Protein 3GY9 (pdb70)

Organism: Exiguobacterium sibiricum (strain DSM 17290 / CCUG 55495 / CIP 109462 / JCM 13490 / 255-15) (NCBI:txid262543)

Sequence (144 aa):
DVTIEERVNDFDGYNWLPLLAKSSSQEGFQLVERLRNNRREESFQEDGEAFVALSTTNNQVLACGGYKQSGQARTGRIRHVYVLLPEARSHGIGTALLEKISEAFLTYDRLVLYSEQADPFYQGLGFQQLVSGEKIITHTTLDKTAFADSNR

Secondary structure (DSSP, 8-state):
--EEE--S-GGGS--HHHHHHHHHTT--TTT--TTTTTS-S-STT---EEE-TT--EEEEEE---TTSTTEEE-EEEEE-GGGTTSSHHHHHHHH---GGGT-SEEEE--SS-HHHHHHTTPEE---SS-SEEEEHHHHHHTT-

Foldseek 3Di:
DKDKDKDPDPVPADCVLVCVQCVVVVHCFSVVVVCCVVVVQNDPLKIIFIADPVGHTFWDWMKCDPPDPLEMEIGSTDGRPVPPPPCPSVVRVVVSVVNVVRGQKYFYDDPDPPVVQVVVPWDADDDPGTGTMDGVVSVVVVPD

InterPro domains:
  IPR000182 GNAT domain [PF13508] (47-128)
  IPR000182 GNAT domain [PS51186] (3-149)
  IPR016181 Acyl-CoA N-acyltransferase [SSF55729] (1-132)

Structure (mmCIF, N/CA/C/O backbone):
data_3GY9
#
_entry.id   3GY9
#
_cell.length_a   55.850
_cell.length_b   66.430
_cell.length_c   87.730
_cell.angle_alpha   90.000
_cell.angle_beta   90.000
_cell.angle_gamma   90.000
#
_symmetry.space_group_name_H-M   'I 2 2 2'
#
loop_
_entity.id
_entity.type
_entity.pdbx_description
1 polymer 'GCN5-related N-acetyltransferase'
2 non-polymer 'COENZYME A'
3 non-polymer 'SULFATE ION'
4 non-polymer GLYCEROL
5 water water
#
loop_
_atom_site.group_PDB
_atom_site.id
_atom_site.type_symbol
_atom_site.label_atom_id
_atom_site.label_alt_id
_atom_site.label_comp_id
_atom_site.label_asym_id
_atom_site.label_entity_id
_atom_site.label_seq_id
_atom_site.pdbx_PDB_ins_code
_atom_site.Cartn_x
_atom_site.Cartn_y
_atom_site.Cartn_z
_atom_site.occupancy
_atom_site.B_iso_or_equiv
_atom_site.auth_seq_id
_atom_site.auth_comp_id
_atom_site.auth_asym_id
_atom_site.auth_atom_id
_atom_site.pdbx_PDB_model_num
ATOM 9 N N . ASP A 1 3 ? 13.809 1.681 7.481 1.00 36.61 2 ASP A N 1
ATOM 10 C CA . ASP A 1 3 ? 13.181 1.694 8.790 1.00 32.42 2 ASP A CA 1
ATOM 11 C C . ASP A 1 3 ? 14.205 2.200 9.799 1.00 28.64 2 ASP A C 1
ATOM 12 O O . ASP A 1 3 ? 15.246 1.573 10.019 1.00 27.67 2 ASP A O 1
ATOM 17 N N . VAL A 1 4 ? 13.939 3.377 10.356 1.00 23.45 3 VAL A N 1
ATOM 18 C CA . VAL A 1 4 ? 14.723 3.905 11.449 1.00 21.55 3 VAL A CA 1
ATOM 19 C C . VAL A 1 4 ? 13.804 4.253 12.588 1.00 18.57 3 VAL A C 1
ATOM 20 O O . VAL A 1 4 ? 12.593 4.420 12.401 1.00 21.55 3 VAL A O 1
ATOM 24 N N . THR A 1 5 ? 14.398 4.355 13.765 1.00 19.08 4 THR A N 1
ATOM 25 C CA . THR A 1 5 ? 13.735 4.902 14.936 1.00 20.65 4 THR A CA 1
ATOM 26 C C . THR A 1 5 ? 14.484 6.185 15.307 1.00 19.03 4 THR A C 1
ATOM 27 O O . THR A 1 5 ? 15.704 6.239 15.227 1.00 21.51 4 THR A O 1
ATOM 31 N N . ILE A 1 6 ? 13.750 7.231 15.669 1.00 19.72 5 ILE A N 1
ATOM 32 C CA . ILE A 1 6 ? 14.368 8.471 16.091 1.00 20.00 5 ILE A CA 1
ATOM 33 C C . ILE A 1 6 ? 14.249 8.522 17.613 1.00 19.73 5 ILE A C 1
ATOM 34 O O . ILE A 1 6 ? 13.131 8.483 18.155 1.00 22.89 5 ILE A O 1
ATOM 39 N N A GLU A 1 7 ? 15.390 8.633 18.286 0.70 18.47 6 GLU A N 1
ATOM 40 N N B GLU A 1 7 ? 15.366 8.600 18.320 0.30 18.14 6 GLU A N 1
ATOM 41 C CA A GLU A 1 7 ? 15.464 8.575 19.741 0.70 21.65 6 GLU A CA 1
ATOM 42 C CA B GLU A 1 7 ? 15.287 8.673 19.769 0.30 18.06 6 GLU A CA 1
ATOM 43 C C A GLU A 1 7 ? 16.066 9.867 20.293 0.70 19.70 6 GLU A C 1
ATOM 44 C C B GLU A 1 7 ? 16.087 9.821 20.333 0.30 18.34 6 GLU A C 1
ATOM 45 O O A GLU A 1 7 ? 16.973 10.419 19.684 0.70 19.16 6 GLU A O 1
ATOM 46 O O B GLU A 1 7 ? 17.127 10.219 19.798 0.30 17.10 6 GLU A O 1
ATOM 57 N N . ARG A 1 8 ? 15.592 10.310 21.456 1.00 19.35 7 ARG A N 1
ATOM 58 C CA . ARG A 1 8 ? 16.222 11.397 22.208 1.00 20.67 7 ARG A CA 1
ATOM 59 C C . ARG A 1 8 ? 17.500 10.917 22.878 1.00 21.89 7 ARG A C 1
ATOM 60 O O . ARG A 1 8 ? 17.524 9.847 23.499 1.00 21.65 7 ARG A O 1
ATOM 68 N N . VAL A 1 9 ? 18.556 11.713 22.770 1.00 20.16 8 VAL A N 1
ATOM 69 C CA . VAL A 1 9 ? 19.817 11.402 23.393 1.00 19.58 8 VAL A CA 1
ATOM 70 C C . VAL A 1 9 ? 19.767 11.920 24.814 1.00 20.94 8 VAL A C 1
ATOM 71 O O . VAL A 1 9 ? 19.764 13.130 25.032 1.00 22.33 8 VAL A O 1
ATOM 75 N N . ASN A 1 10 ? 19.700 11.000 25.767 1.00 20.02 9 ASN A N 1
ATOM 76 C CA . ASN A 1 10 ? 19.841 11.326 27.176 1.00 22.02 9 ASN A CA 1
ATOM 77 C C . ASN A 1 10 ? 21.198 10.897 27.725 1.00 23.19 9 ASN A C 1
ATOM 78 O O . ASN A 1 10 ? 21.592 11.344 28.800 1.00 25.35 9 ASN A O 1
ATOM 83 N N . ASP A 1 11 ? 21.914 10.049 26.983 1.00 23.62 10 ASP A N 1
ATOM 84 C CA . ASP A 1 11 ? 23.221 9.525 27.402 1.00 23.09 10 ASP A CA 1
ATOM 85 C C . ASP A 1 11 ? 24.119 9.459 26.176 1.00 23.46 10 ASP A C 1
ATOM 86 O O . ASP A 1 11 ? 24.094 8.485 25.423 1.00 23.65 10 ASP A O 1
ATOM 91 N N . PHE A 1 12 ? 24.900 10.506 25.961 1.00 23.44 11 PHE A N 1
ATOM 92 C CA . PHE A 1 12 ? 25.773 10.543 24.781 1.00 22.75 11 PHE A CA 1
ATOM 93 C C . PHE A 1 12 ? 26.747 9.374 24.758 1.00 21.66 11 PHE A C 1
ATOM 94 O O . PHE A 1 12 ? 27.189 8.937 23.698 1.00 23.27 11 PHE A O 1
ATOM 102 N N . ASP A 1 13 ? 27.110 8.882 25.928 1.00 20.96 12 ASP A N 1
ATOM 103 C CA . ASP A 1 13 ? 28.145 7.872 26.011 1.00 21.53 12 ASP A CA 1
ATOM 104 C C . ASP A 1 13 ? 27.637 6.444 25.716 1.00 20.54 12 ASP A C 1
ATOM 105 O O . ASP A 1 13 ? 28.393 5.479 25.801 1.00 24.36 12 ASP A O 1
ATOM 110 N N . GLY A 1 14 ? 26.366 6.323 25.340 1.00 21.18 13 GLY A N 1
ATOM 111 C CA . GLY A 1 14 ? 25.779 5.022 25.071 1.00 23.61 13 GLY A CA 1
ATOM 112 C C . GLY A 1 14 ? 25.655 4.685 23.593 1.00 22.93 13 GLY A C 1
ATOM 113 O O . GLY A 1 14 ? 24.988 3.709 23.255 1.00 25.00 13 GLY A O 1
ATOM 114 N N . TYR A 1 15 ? 26.284 5.467 22.721 1.00 20.58 14 TYR A N 1
ATOM 115 C CA . TYR A 1 15 ? 26.215 5.248 21.265 1.00 19.82 14 TYR A CA 1
ATOM 116 C C . TYR A 1 15 ? 27.599 5.186 20.702 1.00 20.83 14 TYR A C 1
ATOM 117 O O . TYR A 1 15 ? 28.518 5.847 21.215 1.00 21.55 14 TYR A O 1
ATOM 126 N N . ASN A 1 16 ? 27.772 4.432 19.618 1.00 18.81 15 ASN A N 1
ATOM 127 C CA . ASN A 1 16 ? 29.030 4.505 18.877 1.00 18.44 15 ASN A CA 1
ATOM 128 C C . ASN A 1 16 ? 28.954 5.627 17.867 1.00 20.42 15 ASN A C 1
ATOM 129 O O . ASN A 1 16 ? 28.318 5.483 16.820 1.00 19.40 15 ASN A O 1
ATOM 134 N N . TRP A 1 17 ? 29.617 6.732 18.178 1.00 20.04 16 TRP A N 1
ATOM 135 C CA . TRP A 1 17 ? 29.617 7.914 17.316 1.00 19.78 16 TRP A CA 1
ATOM 136 C C . TRP A 1 17 ? 30.725 7.922 16.280 1.00 19.89 16 TRP A C 1
ATOM 137 O O . TRP A 1 17 ? 30.777 8.826 15.441 1.00 21.15 16 TRP A O 1
ATOM 148 N N . LEU A 1 18 ? 31.651 6.972 16.354 1.00 19.52 17 LEU A N 1
ATOM 149 C CA . LEU A 1 18 ? 32.828 7.020 15.477 1.00 18.17 17 LEU A CA 1
ATOM 150 C C . LEU A 1 18 ? 32.486 7.047 13.985 1.00 18.48 17 LEU A C 1
ATOM 151 O O . LEU A 1 18 ?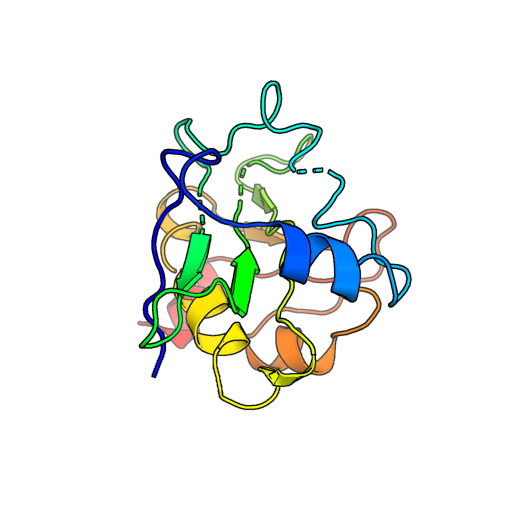 33.105 7.805 13.238 1.00 20.26 17 LEU A O 1
ATOM 156 N N . PRO A 1 19 ? 31.556 6.189 13.531 1.00 18.66 18 PRO A N 1
ATOM 157 C CA . PRO A 1 19 ? 31.229 6.283 12.096 1.00 19.10 18 PRO A CA 1
ATOM 158 C C . PRO A 1 19 ? 30.737 7.656 11.646 1.00 20.11 18 PRO A C 1
ATOM 159 O O . PRO A 1 19 ? 31.194 8.177 10.624 1.00 20.52 18 PRO A O 1
ATOM 163 N N . LEU A 1 20 ? 29.855 8.255 12.432 1.00 20.58 19 LEU A N 1
ATOM 164 C CA . LEU A 1 20 ? 29.320 9.590 12.134 1.00 20.15 19 LEU A CA 1
ATOM 165 C C . LEU A 1 20 ? 30.431 10.651 12.155 1.00 20.05 19 LEU A C 1
ATOM 166 O O . LEU A 1 20 ? 30.492 11.537 11.291 1.00 21.28 19 LEU A O 1
ATOM 171 N N . LEU A 1 21 ? 31.327 10.538 13.131 1.00 18.84 20 LEU A N 1
ATOM 172 C CA . LEU A 1 21 ? 32.476 11.447 13.231 1.00 19.50 20 LEU A CA 1
ATOM 173 C C . LEU A 1 21 ? 33.392 11.316 12.023 1.00 20.25 20 LEU A C 1
ATOM 174 O O . LEU A 1 21 ? 33.858 12.313 11.458 1.00 22.07 20 LEU A O 1
ATOM 179 N N . ALA A 1 22 ? 33.643 10.076 11.619 1.00 18.23 21 ALA A N 1
ATOM 180 C CA . ALA A 1 22 ? 34.566 9.805 10.517 1.00 18.76 21 ALA A CA 1
ATOM 181 C C . ALA A 1 22 ? 34.040 10.307 9.188 1.00 19.96 21 ALA A C 1
ATOM 182 O O . ALA A 1 22 ? 34.749 10.968 8.433 1.00 20.94 21 ALA A O 1
ATOM 184 N N . LYS A 1 23 ? 32.799 9.948 8.871 1.00 20.30 22 LYS A N 1
ATOM 185 C CA . LYS A 1 23 ? 32.219 10.339 7.605 1.00 18.64 22 LYS A CA 1
ATOM 186 C C . LYS A 1 23 ? 32.033 11.846 7.488 1.00 16.77 22 LYS A C 1
ATOM 187 O O . LYS A 1 23 ? 32.283 12.423 6.418 1.00 18.33 22 LYS A O 1
ATOM 192 N N . SER A 1 24 ? 31.550 12.465 8.558 1.00 18.04 23 SER A N 1
ATOM 193 C CA . SER A 1 24 ? 31.331 13.903 8.528 1.00 17.72 23 SER A CA 1
ATOM 194 C C . SER A 1 24 ? 32.659 14.639 8.361 1.00 18.84 23 SER A C 1
ATOM 195 O O . SER A 1 24 ? 32.765 15.564 7.558 1.00 19.66 23 SER A O 1
ATOM 198 N N . SER A 1 25 ? 33.675 14.212 9.099 1.00 20.75 24 SER A N 1
ATOM 199 C CA A SER A 1 25 ? 35.023 14.785 8.968 0.50 22.33 24 SER 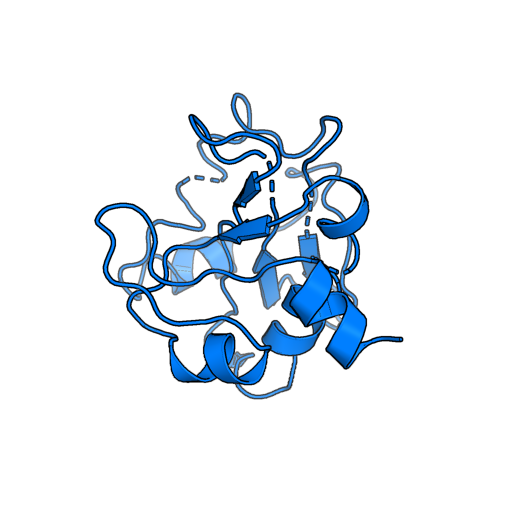A CA 1
ATOM 200 C CA B SER A 1 25 ? 34.993 14.822 8.968 0.50 22.99 24 SER A CA 1
ATOM 201 C C . SER A 1 25 ? 35.559 14.638 7.559 1.00 22.73 24 SER A C 1
ATOM 202 O O . SER A 1 25 ? 36.127 15.578 6.986 1.00 22.68 24 SER A O 1
ATOM 207 N N . GLN A 1 26 ? 35.397 13.444 6.987 1.00 22.59 25 GLN A N 1
ATOM 208 C CA . GLN A 1 26 ? 35.833 13.181 5.609 1.00 23.56 25 GLN A CA 1
ATOM 209 C C . GLN A 1 26 ? 35.244 14.168 4.613 1.00 22.00 25 GLN A C 1
ATOM 210 O O . GLN A 1 26 ? 35.909 14.604 3.686 1.00 22.08 25 GLN A O 1
ATOM 216 N N . GLU A 1 27 ? 33.969 14.495 4.804 1.00 20.05 26 GLU A N 1
ATOM 217 C CA . GLU A 1 27 ? 33.272 15.436 3.937 1.00 21.31 26 GLU A CA 1
ATOM 218 C C . GLU A 1 27 ? 33.595 16.900 4.204 1.00 22.14 26 GLU A C 1
ATOM 219 O O . GLU A 1 27 ? 33.125 17.774 3.483 1.00 23.60 26 GLU A O 1
ATOM 225 N N . GLY A 1 28 ? 34.362 17.167 5.255 1.00 19.79 27 GLY A N 1
ATOM 226 C CA . GLY A 1 28 ? 34.761 18.525 5.604 1.00 20.24 27 GLY A CA 1
ATOM 227 C C . GLY A 1 28 ? 33.844 19.197 6.610 1.00 21.28 27 GLY A C 1
ATOM 228 O O . GLY A 1 28 ? 33.956 20.390 6.830 1.00 22.38 27 GLY A O 1
ATOM 229 N N . PHE A 1 29 ? 32.955 18.442 7.245 1.00 20.03 28 PHE A N 1
ATOM 230 C CA . PHE A 1 29 ? 31.988 19.001 8.193 1.00 22.40 28 PHE A CA 1
ATOM 231 C C . PHE A 1 29 ? 32.522 18.833 9.610 1.00 22.02 28 PHE A C 1
ATOM 232 O O . PHE A 1 29 ? 32.988 17.750 9.976 1.00 23.61 28 PHE A O 1
ATOM 240 N N . GLN A 1 30 ? 32.434 19.891 10.411 1.00 23.28 29 GLN A N 1
ATOM 241 C CA . GLN A 1 30 ? 32.814 19.848 11.817 1.00 24.95 29 GLN A CA 1
ATOM 242 C C . GLN A 1 30 ? 31.609 19.710 12.724 1.00 23.07 29 GLN A C 1
ATOM 243 O O . GLN A 1 30 ? 31.770 19.614 13.944 1.00 24.68 29 GLN A O 1
ATOM 249 N N . LEU A 1 31 ? 30.396 19.722 12.184 1.00 22.21 30 LEU A N 1
ATOM 250 C CA . LEU A 1 31 ? 29.227 19.851 13.068 1.00 22.78 30 LEU A CA 1
ATOM 251 C C . LEU A 1 31 ? 28.989 18.687 14.029 1.00 24.28 30 LEU A C 1
ATOM 252 O O . LEU A 1 31 ? 28.451 18.916 15.117 1.00 24.56 30 LEU A O 1
ATOM 257 N N . VAL A 1 32 ? 29.359 17.457 13.665 1.00 21.43 31 VAL A N 1
ATOM 258 C CA . VAL A 1 32 ? 29.195 16.334 14.588 1.00 20.90 31 VAL A CA 1
ATOM 259 C C . VAL A 1 32 ? 30.301 16.382 15.648 1.00 20.20 31 VAL A C 1
ATOM 260 O O . VAL A 1 32 ? 30.040 16.218 16.850 1.00 22.28 31 VAL A O 1
ATOM 264 N N . GLU A 1 33 ? 31.525 16.643 15.203 1.00 19.60 32 GLU A N 1
ATOM 265 C CA . GLU A 1 33 ? 32.643 16.807 16.123 1.00 20.50 32 GLU A CA 1
ATOM 266 C C . GLU A 1 33 ? 32.371 17.914 17.140 1.00 21.40 32 GLU A C 1
ATOM 267 O O . GLU A 1 33 ? 32.627 17.738 18.331 1.00 21.65 32 GLU A O 1
ATOM 273 N N . ARG A 1 34 ? 31.869 19.064 16.682 1.00 21.07 33 ARG A N 1
ATOM 274 C CA . ARG A 1 34 ? 31.594 20.184 17.569 1.00 22.02 33 ARG A CA 1
ATOM 275 C C . ARG A 1 34 ? 30.550 19.796 18.607 1.00 21.45 33 ARG A C 1
ATOM 276 O O . ARG A 1 34 ? 30.710 20.063 19.809 1.00 21.38 33 ARG A O 1
ATOM 297 N N . LEU A 1 36 ? 29.728 16.866 19.770 1.00 21.98 35 LEU A N 1
ATOM 298 C CA . LEU A 1 36 ? 30.160 15.876 20.762 1.00 21.96 35 LEU A CA 1
ATOM 299 C C . LEU A 1 36 ? 31.263 16.388 21.644 1.00 26.24 35 LEU A C 1
ATOM 300 O O . LEU A 1 36 ? 31.254 16.153 22.895 1.00 21.80 35 LEU A O 1
ATOM 305 N N . ARG A 1 37 ? 32.193 17.156 21.070 1.00 20.26 36 ARG A N 1
ATOM 306 C CA . ARG A 1 37 ? 33.255 17.751 21.890 1.00 20.66 36 ARG A CA 1
ATOM 307 C C . ARG A 1 37 ? 32.711 18.739 22.911 1.00 21.71 36 ARG A C 1
ATOM 308 O O . ARG A 1 37 ? 33.211 18.773 24.014 1.00 22.35 36 ARG A O 1
ATOM 316 N N . ASN A 1 38 ? 31.670 19.489 22.558 1.00 19.83 37 ASN A N 1
ATOM 317 C CA A ASN A 1 38 ? 31.143 20.553 23.419 0.50 19.17 37 ASN A CA 1
ATOM 318 C CA B ASN A 1 38 ? 31.147 20.552 23.427 0.50 19.12 37 ASN A CA 1
ATOM 319 C C . ASN A 1 38 ? 29.967 20.094 24.300 1.00 18.72 37 ASN A C 1
ATOM 320 O O . ASN A 1 38 ? 29.313 20.922 24.930 1.00 19.10 37 ASN A O 1
ATOM 329 N N . ARG A 1 39 ? 29.729 18.780 24.373 1.00 19.78 38 ARG A N 1
ATOM 330 C CA . ARG A 1 39 ? 28.548 18.274 25.067 1.00 19.82 38 ARG A CA 1
ATOM 331 C C . ARG A 1 39 ? 28.474 18.514 26.574 1.00 21.26 38 ARG A C 1
ATOM 332 O O . ARG A 1 39 ? 27.383 18.391 27.150 1.00 21.60 38 ARG A O 1
ATOM 340 N N . ARG A 1 40 ? 29.567 18.897 27.228 1.00 20.71 39 ARG A N 1
ATOM 341 C CA . ARG A 1 40 ? 29.467 19.289 28.648 1.00 21.85 39 ARG A CA 1
ATOM 342 C C . ARG A 1 40 ? 28.818 20.648 28.829 1.00 22.52 39 ARG A C 1
ATOM 343 O O . ARG A 1 40 ? 28.051 20.850 29.776 1.00 27.01 39 ARG A O 1
ATOM 351 N N . GLU A 1 41 ? 29.126 21.572 27.923 1.00 20.88 40 GLU A N 1
ATOM 352 C CA . GLU A 1 41 ? 28.593 22.923 27.969 1.00 23.14 40 GLU A CA 1
ATOM 353 C C . GLU A 1 41 ? 27.221 23.013 27.309 1.00 22.30 40 GLU A C 1
ATOM 354 O O . GLU A 1 41 ? 26.324 23.706 27.820 1.00 24.32 40 GLU A O 1
ATOM 357 N N . GLU A 1 42 ? 27.076 22.380 26.144 1.00 19.19 41 GLU A N 1
ATOM 358 C CA . GLU A 1 42 ? 25.811 22.375 25.413 1.00 19.50 41 GLU A CA 1
ATOM 359 C C . GLU A 1 42 ? 25.400 20.927 25.344 1.00 19.66 41 GLU A C 1
ATOM 360 O O . GLU A 1 42 ? 25.777 20.197 24.431 1.00 20.28 41 GLU A O 1
ATOM 366 N N . SER A 1 43 ? 24.662 20.514 26.363 1.00 19.78 42 SER A N 1
ATOM 367 C CA . SER A 1 43 ? 24.337 19.119 26.600 1.00 19.62 42 SER A CA 1
ATOM 368 C C . SER A 1 43 ? 23.049 18.678 25.913 1.00 19.70 42 SER A C 1
ATOM 369 O O . SER A 1 43 ? 22.782 17.476 25.837 1.00 21.64 42 SER A O 1
ATOM 372 N N . PHE A 1 44 ? 22.239 19.637 25.473 1.00 19.28 43 PHE A N 1
ATOM 373 C CA . PHE A 1 44 ? 20.914 19.337 24.908 1.00 19.85 43 PHE A CA 1
ATOM 374 C C . PHE A 1 44 ? 20.017 18.553 25.888 1.00 19.30 43 PHE A C 1
ATOM 375 O O . PHE A 1 44 ? 19.104 17.842 25.443 1.00 20.77 43 PHE A O 1
ATOM 383 N N . GLN A 1 45 ? 20.257 18.699 27.191 1.00 21.12 44 GLN A N 1
ATOM 384 C CA . GLN A 1 45 ? 19.489 18.004 28.219 1.00 20.61 44 GLN A CA 1
ATOM 385 C C . GLN A 1 45 ? 18.533 18.940 28.956 1.00 21.64 44 GLN A C 1
ATOM 386 O O . GLN A 1 45 ? 17.704 18.466 29.725 1.00 24.32 44 GLN A O 1
ATOM 392 N N . GLU A 1 46 ? 18.675 20.252 28.799 1.00 21.11 45 GLU A N 1
ATOM 393 C CA . GLU A 1 46 ? 17.898 21.176 29.606 1.00 21.62 45 GLU A CA 1
ATOM 394 C C . GLU A 1 46 ? 16.558 21.453 28.936 1.00 20.74 45 GLU A C 1
ATOM 395 O O . GLU A 1 46 ? 16.303 21.040 27.793 1.00 22.87 45 GLU A O 1
ATOM 401 N N . ASP A 1 47 ? 15.689 22.154 29.656 1.00 22.88 46 ASP A N 1
ATOM 402 C CA . ASP A 1 47 ? 14.457 22.610 29.050 1.00 23.06 46 ASP A CA 1
ATOM 403 C C . ASP A 1 47 ? 14.782 23.418 27.804 1.00 21.37 46 ASP A C 1
ATOM 404 O O . ASP A 1 47 ? 15.725 24.210 27.798 1.00 23.09 46 ASP A O 1
ATOM 409 N N . GLY A 1 48 ? 13.973 23.247 26.770 1.00 20.63 47 GLY A N 1
ATOM 410 C CA . GL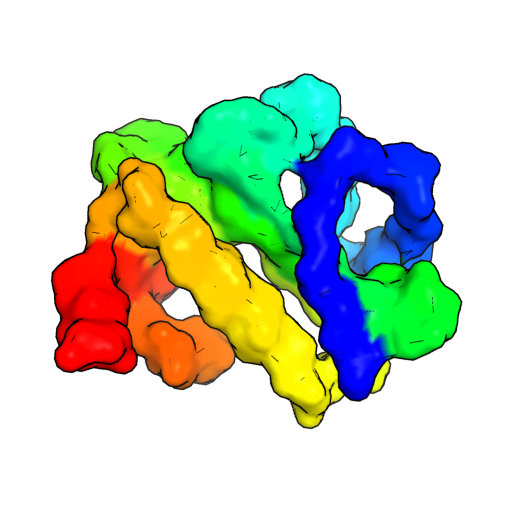Y A 1 48 ? 14.098 24.042 25.554 1.00 20.42 47 GLY A CA 1
ATOM 411 C C . GLY A 1 48 ? 15.158 23.561 24.602 1.00 19.87 47 GLY A C 1
ATOM 412 O O . GLY A 1 48 ? 15.483 24.243 23.639 1.00 20.20 47 GLY A O 1
ATOM 413 N N . GLU A 1 49 ? 15.667 22.362 24.835 1.00 20.23 48 GLU A N 1
ATOM 414 C CA . GLU A 1 49 ? 16.647 21.791 23.910 1.00 20.61 48 GLU A CA 1
ATOM 415 C C . GLU A 1 49 ? 16.520 20.274 23.879 1.00 20.28 48 GLU A C 1
ATOM 416 O O . GLU A 1 49 ? 15.981 19.662 24.808 1.00 21.98 48 GLU A O 1
ATOM 422 N N . ALA A 1 50 ? 16.970 19.687 22.785 1.00 20.08 49 ALA A N 1
ATOM 423 C CA . ALA A 1 50 ? 17.021 18.234 22.656 1.00 21.64 49 ALA A CA 1
ATOM 424 C C . ALA A 1 50 ? 17.966 17.871 21.530 1.00 20.97 49 ALA A C 1
ATOM 425 O O . ALA A 1 50 ? 18.140 18.638 20.569 1.00 21.63 49 ALA A O 1
ATOM 435 N N . PHE A 1 52 ? 18.609 14.457 18.953 1.00 20.83 51 PHE A N 1
ATOM 436 C CA . PHE A 1 52 ? 18.085 13.170 18.511 1.00 21.58 51 PHE A CA 1
ATOM 437 C C . PHE A 1 52 ? 19.087 12.407 17.671 1.00 21.06 51 PHE A C 1
ATOM 438 O O . PHE A 1 52 ? 19.949 12.993 17.029 1.00 21.41 51 PHE A O 1
ATOM 446 N N . VAL A 1 53 ? 18.941 11.081 17.683 1.00 21.71 52 VAL A N 1
ATOM 447 C CA . VAL A 1 53 ? 19.641 10.217 16.746 1.00 22.38 52 VAL A CA 1
ATOM 448 C C . VAL A 1 53 ? 18.646 9.327 16.024 1.00 22.56 52 VAL A C 1
ATOM 449 O O . VAL A 1 53 ? 17.613 8.947 16.606 1.00 24.01 52 VAL A O 1
ATOM 453 N N . ALA A 1 54 ? 18.984 8.990 14.778 1.00 21.68 53 ALA A N 1
ATOM 454 C CA . ALA A 1 54 ? 18.231 8.001 14.008 1.00 21.40 53 ALA A CA 1
ATOM 455 C C . ALA A 1 54 ? 19.018 6.703 14.101 1.00 20.45 53 ALA A C 1
ATOM 456 O O . ALA A 1 54 ? 20.203 6.680 13.794 1.00 22.54 53 ALA A O 1
ATOM 458 N N . LEU A 1 55 ? 18.349 5.654 14.559 1.00 21.46 54 LEU A N 1
ATOM 459 C CA . LEU A 1 55 ? 18.941 4.346 14.704 1.00 21.87 54 LEU A CA 1
ATOM 460 C C . LEU A 1 55 ? 18.389 3.396 13.671 1.00 22.27 54 LEU A C 1
ATOM 461 O O . LEU A 1 55 ? 17.170 3.312 13.466 1.00 23.19 54 LEU A O 1
ATOM 466 N N . SER A 1 56 ? 19.287 2.634 13.060 1.00 20.89 55 SER A N 1
ATOM 467 C CA . SER A 1 56 ? 18.895 1.588 12.130 1.00 19.79 55 SER A CA 1
ATOM 468 C C . SER A 1 56 ? 18.225 0.408 12.838 1.00 20.18 55 SER A C 1
ATOM 469 O O . SER A 1 56 ? 18.193 0.334 14.062 1.00 19.97 55 SER A O 1
ATOM 472 N N . THR A 1 57 ? 17.734 -0.550 12.059 1.00 20.23 56 THR A N 1
ATOM 473 C CA . THR A 1 57 ? 17.135 -1.767 12.614 1.00 20.20 56 THR A CA 1
ATOM 474 C C . THR A 1 57 ? 18.161 -2.629 13.352 1.00 18.74 56 THR A C 1
ATOM 475 O O . THR A 1 57 ? 17.793 -3.542 14.090 1.00 19.94 56 THR A O 1
ATOM 479 N N . THR A 1 58 ? 19.445 -2.341 13.134 1.00 18.05 57 THR A N 1
ATOM 480 C CA . THR A 1 58 ? 20.531 -3.036 13.830 1.00 17.41 57 THR A CA 1
ATOM 481 C C . THR A 1 58 ? 21.228 -2.124 14.839 1.00 17.53 57 THR A C 1
ATOM 482 O O . THR A 1 58 ? 22.367 -2.406 15.239 1.00 18.26 57 THR A O 1
ATOM 486 N N . ASN A 1 59 ? 20.511 -1.085 15.258 1.00 19.00 58 ASN A N 1
ATOM 487 C CA A ASN A 1 59 ? 20.900 -0.117 16.284 0.70 20.21 58 ASN A CA 1
ATOM 488 C CA B ASN A 1 59 ? 20.977 -0.266 16.370 0.30 19.26 58 ASN A CA 1
ATOM 489 C C . ASN A 1 59 ? 22.210 0.596 16.053 1.00 20.68 58 ASN A C 1
ATOM 490 O O . AS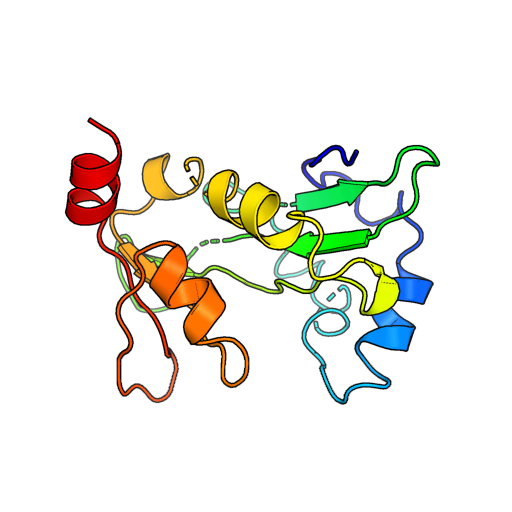N A 1 59 ? 22.954 0.956 16.982 1.00 24.45 58 ASN A O 1
ATOM 499 N N . GLN A 1 60 ? 22.442 0.906 14.784 1.00 19.16 59 GLN A N 1
ATOM 500 C CA . GLN A 1 60 ? 23.569 1.743 14.408 1.00 18.42 59 GLN A CA 1
ATOM 501 C C . GLN A 1 60 ? 23.066 3.163 14.183 1.00 19.48 59 GLN A C 1
ATOM 502 O O . GLN A 1 60 ? 21.946 3.362 13.701 1.00 20.07 59 GLN A O 1
ATOM 508 N N . VAL A 1 61 ? 23.882 4.140 14.558 1.00 18.92 60 VAL A N 1
ATOM 509 C CA . VAL A 1 61 ? 23.517 5.553 14.413 1.00 19.93 60 VAL A CA 1
ATOM 510 C C . VAL A 1 61 ? 23.644 5.937 12.941 1.00 20.85 60 VAL A C 1
ATOM 511 O O . VAL A 1 61 ? 24.738 5.829 12.353 1.00 22.52 60 VAL A O 1
ATOM 515 N N . LEU A 1 62 ? 22.538 6.378 12.336 1.00 20.24 61 LEU A N 1
ATOM 516 C CA . LEU A 1 62 ? 22.571 6.800 10.931 1.00 20.57 61 LEU A CA 1
ATOM 517 C C . LEU A 1 62 ? 22.513 8.326 10.739 1.00 20.55 61 LEU A C 1
ATOM 518 O O . LEU A 1 62 ? 22.813 8.815 9.646 1.00 22.15 61 LEU A O 1
ATOM 523 N N . ALA A 1 63 ? 22.124 9.048 11.793 1.00 20.94 62 ALA A N 1
ATOM 524 C CA . ALA A 1 63 ? 21.952 10.496 11.726 1.00 20.31 62 ALA A CA 1
ATOM 525 C C . ALA A 1 63 ? 21.815 11.072 13.112 1.00 19.07 62 ALA A C 1
ATOM 526 O O . ALA A 1 63 ? 21.485 10.369 14.068 1.00 21.27 62 ALA A O 1
ATOM 528 N N . CYS A 1 64 ? 22.079 12.371 13.199 1.00 21.47 63 CYS A N 1
ATOM 529 C CA . CYS A 1 64 ? 21.793 13.105 14.412 1.00 21.23 63 CYS A CA 1
ATOM 530 C C . CYS A 1 64 ? 21.221 14.465 14.051 1.00 21.36 63 CYS A C 1
ATOM 531 O O . CYS A 1 64 ? 21.377 14.915 12.922 1.00 22.26 63 CYS A O 1
ATOM 534 N N . GLY A 1 65 ? 20.601 15.109 15.043 1.00 20.99 64 GLY A N 1
ATOM 535 C CA . GLY A 1 65 ? 20.114 16.480 14.860 1.00 21.19 64 GLY A CA 1
ATOM 536 C C . GLY A 1 65 ? 19.234 16.884 16.014 1.00 20.73 64 GLY A C 1
ATOM 537 O O . GLY A 1 65 ? 18.541 16.063 16.591 1.00 22.05 64 GLY A O 1
ATOM 538 N N . GLY A 1 66 ? 19.231 18.174 16.319 1.00 20.76 65 GLY A N 1
ATOM 539 C CA . GLY A 1 66 ? 18.468 18.626 17.452 1.00 20.70 65 GLY A CA 1
ATOM 540 C C . GLY A 1 66 ? 18.220 20.096 17.406 1.00 20.14 65 GLY A C 1
ATOM 541 O O . GLY A 1 66 ? 18.284 20.717 16.353 1.00 21.08 65 GLY A O 1
ATOM 542 N N . TYR A 1 67 ? 17.913 20.648 18.571 1.00 20.53 66 TYR A N 1
ATOM 543 C CA . TYR A 1 67 ? 17.606 22.070 18.681 1.00 19.70 66 TYR A CA 1
ATOM 544 C C . TYR A 1 67 ? 17.935 22.583 20.070 1.00 19.37 66 TYR A C 1
ATOM 545 O O . TYR A 1 67 ? 18.029 21.824 21.040 1.00 19.85 66 TYR A O 1
ATOM 562 N 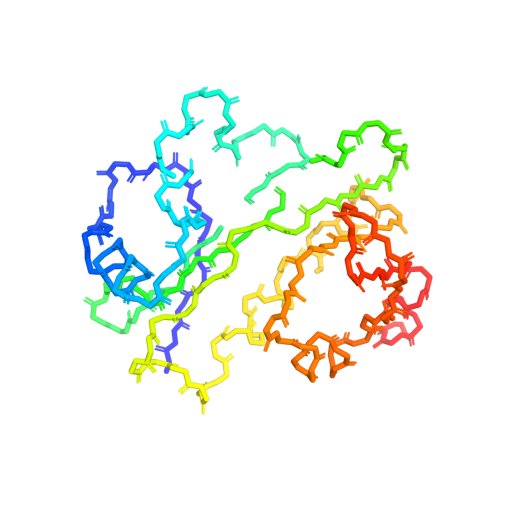N . LYS A 1 69 ? 18.144 26.847 22.265 1.00 20.21 68 LYS A N 1
ATOM 563 C CA . LYS A 1 69 ? 17.850 28.251 22.172 1.00 21.73 68 LYS A CA 1
ATOM 564 C C . LYS A 1 69 ? 18.825 28.956 21.237 1.00 21.55 68 LYS A C 1
ATOM 565 O O . LYS A 1 69 ? 20.027 28.711 21.289 1.00 22.31 68 LYS A O 1
ATOM 571 N N . GLN A 1 70 ? 18.301 29.847 20.391 1.00 22.17 69 GLN A N 1
ATOM 572 C CA . GLN A 1 70 ? 19.138 30.724 19.570 1.00 22.75 69 GLN A CA 1
ATOM 573 C C . GLN A 1 70 ? 19.603 31.868 20.430 1.00 22.94 69 GLN A C 1
ATOM 574 O O . GLN A 1 70 ? 18.801 32.586 20.986 1.00 24.01 69 GLN A O 1
ATOM 580 N N . SER A 1 71 ? 20.911 32.023 20.550 1.00 25.56 70 SER A N 1
ATOM 581 C CA . SER A 1 71 ? 21.469 33.084 21.370 1.00 28.74 70 SER A CA 1
ATOM 582 C C . SER A 1 71 ? 21.125 34.436 20.777 1.00 30.89 70 SER A C 1
ATOM 583 O O . SER A 1 71 ? 21.112 34.607 19.554 1.00 28.74 70 SER A O 1
ATOM 586 N N . GLY A 1 72 ? 20.817 35.381 21.655 1.00 32.86 71 GLY A N 1
ATOM 587 C CA . GLY A 1 72 ? 20.630 36.770 21.250 1.00 35.55 71 GLY A CA 1
ATOM 588 C C . GLY A 1 72 ? 19.319 37.095 20.550 1.00 38.60 71 GLY A C 1
ATOM 589 O O . GLY A 1 72 ? 19.060 38.262 20.247 1.00 40.90 71 GLY A O 1
ATOM 590 N N . GLN A 1 73 ? 18.502 36.079 20.282 1.00 38.90 72 GLN A N 1
ATOM 591 C CA . GLN A 1 73 ? 17.162 36.268 19.728 1.00 40.56 72 GLN A CA 1
ATOM 592 C C . GLN A 1 73 ? 16.156 35.712 20.724 1.00 38.47 72 GLN A C 1
ATOM 593 O O . GLN A 1 73 ? 16.396 34.702 21.379 1.00 41.51 72 GLN A O 1
ATOM 599 N N . ALA A 1 74 ? 15.030 36.397 20.861 1.00 35.98 73 ALA A N 1
ATOM 600 C CA . ALA A 1 74 ? 14.017 35.992 21.825 1.00 31.56 73 ALA A CA 1
ATOM 601 C C . ALA A 1 74 ? 13.001 35.053 21.160 1.00 28.24 73 ALA A C 1
ATOM 602 O O . ALA A 1 74 ? 12.721 35.208 19.966 1.00 27.11 73 ALA A O 1
ATOM 604 N N . ARG A 1 75 ? 12.498 34.067 21.923 1.00 24.91 74 ARG A N 1
ATOM 605 C CA . ARG A 1 75 ? 11.465 33.122 21.467 1.00 23.39 74 ARG A CA 1
ATOM 606 C C . ARG A 1 75 ? 11.851 32.377 20.176 1.00 21.93 74 ARG A C 1
ATOM 607 O O . ARG A 1 75 ? 10.979 31.926 19.411 1.00 20.58 74 ARG A O 1
ATOM 615 N N . THR A 1 76 ? 13.157 32.227 19.968 1.00 20.21 75 THR A N 1
ATOM 616 C CA . THR A 1 76 ? 13.703 31.637 18.756 1.00 19.32 75 THR A CA 1
ATOM 617 C C . THR A 1 76 ? 14.588 30.455 19.099 1.00 20.19 75 THR A C 1
ATOM 618 O O . THR A 1 76 ? 15.459 30.538 19.968 1.00 21.28 75 THR A O 1
ATOM 622 N N . GLY A 1 77 ? 14.336 29.337 18.437 1.00 20.11 76 GLY A N 1
ATOM 623 C CA . GLY A 1 77 ? 15.184 28.163 18.592 1.00 19.59 76 GLY A CA 1
ATOM 624 C C . GLY A 1 77 ? 16.035 27.970 17.357 1.00 19.53 76 GLY A C 1
ATOM 625 O O . GLY A 1 77 ? 15.666 28.382 16.271 1.00 21.27 76 GLY A O 1
ATOM 626 N N . ARG A 1 78 ? 17.192 27.351 17.552 1.00 19.52 77 ARG A N 1
ATOM 627 C CA . ARG A 1 78 ? 18.119 27.045 16.482 1.00 20.86 77 ARG A CA 1
ATOM 628 C C . ARG A 1 78 ? 18.182 25.539 16.300 1.00 20.20 77 ARG A C 1
ATOM 629 O O . ARG A 1 78 ? 18.399 24.810 17.285 1.00 19.92 77 ARG A O 1
ATOM 637 N N . ILE A 1 79 ? 17.962 25.065 15.070 1.00 19.85 78 ILE A N 1
ATOM 638 C CA . ILE A 1 79 ? 18.135 23.667 14.731 1.00 20.35 78 ILE A CA 1
ATOM 639 C C . ILE A 1 79 ? 19.615 23.426 14.451 1.00 20.77 78 ILE A C 1
ATOM 640 O O . ILE A 1 79 ? 20.206 24.144 13.663 1.00 22.65 78 ILE A O 1
ATOM 645 N N . ARG A 1 80 ? 20.209 22.462 15.165 1.00 20.40 79 ARG A N 1
ATOM 646 C CA . ARG A 1 80 ? 21.653 22.297 15.169 1.00 20.27 79 ARG A CA 1
ATOM 647 C C . ARG A 1 80 ? 22.094 20.897 14.889 1.00 20.36 79 ARG A C 1
ATOM 648 O O . ARG A 1 80 ? 21.451 19.931 15.276 1.00 20.42 79 ARG A O 1
ATOM 656 N N . HIS A 1 81 ? 23.257 20.813 14.258 1.00 21.18 80 HIS A N 1
ATOM 657 C CA . HIS A 1 81 ? 24.011 19.566 14.148 1.00 20.68 80 HIS A CA 1
ATOM 658 C C . HIS A 1 81 ? 23.300 18.478 13.378 1.00 22.46 80 HIS A C 1
ATOM 659 O O . HIS A 1 81 ? 23.428 17.302 13.694 1.00 24.05 80 HIS A O 1
ATOM 666 N N . VAL A 1 82 ? 22.556 18.839 12.344 1.00 20.80 81 VAL A N 1
ATOM 667 C CA . VAL A 1 82 ? 21.835 17.857 11.548 1.00 20.41 81 VAL A CA 1
ATOM 668 C C . VAL A 1 82 ? 22.774 17.243 10.528 1.00 21.30 81 VAL A C 1
ATOM 669 O O . VAL A 1 82 ? 23.364 17.944 9.719 1.00 22.00 81 VAL A O 1
ATOM 673 N N . TYR A 1 83 ? 22.912 15.927 10.585 1.00 20.98 82 TYR A N 1
ATOM 674 C CA . TYR A 1 83 ? 23.821 15.203 9.682 1.00 20.45 82 TYR A CA 1
ATOM 675 C C . TYR A 1 83 ? 23.317 13.779 9.497 1.00 21.25 82 TYR A C 1
ATOM 676 O O . TYR A 1 83 ? 22.993 13.108 10.479 1.00 21.44 82 TYR A O 1
ATOM 685 N N . VAL A 1 84 ? 23.245 13.329 8.245 1.00 20.63 83 VAL A N 1
ATOM 686 C CA . VAL A 1 84 ? 22.871 11.948 7.922 1.00 20.42 83 VAL A CA 1
ATOM 687 C C . VAL A 1 84 ? 24.074 11.305 7.249 1.00 19.08 83 VAL A C 1
ATOM 688 O O . VAL A 1 84 ? 24.688 11.910 6.369 1.00 19.03 83 VAL A O 1
ATOM 692 N N . LEU A 1 85 ? 24.419 10.085 7.673 1.00 21.73 84 LEU A N 1
ATOM 693 C CA A LEU A 1 85 ? 25.528 9.342 7.050 0.50 20.70 84 LEU A CA 1
ATOM 694 C CA B LEU A 1 85 ? 25.504 9.311 7.070 0.50 22.18 84 LEU A CA 1
ATOM 695 C C . LEU A 1 85 ? 25.311 9.263 5.554 1.00 22.59 84 LEU A C 1
ATOM 696 O O . LEU A 1 85 ? 24.190 9.012 5.099 1.00 21.67 84 LEU A O 1
ATOM 705 N N . PRO A 1 86 ? 26.383 9.493 4.765 1.00 22.68 85 PRO A N 1
ATOM 706 C CA . PRO A 1 86 ? 26.220 9.485 3.314 1.00 22.89 85 PRO A CA 1
ATOM 707 C C . PRO A 1 86 ? 25.449 8.283 2.755 1.00 22.31 85 PRO A C 1
ATOM 708 O O . PRO A 1 86 ? 24.544 8.457 1.935 1.00 24.59 85 PRO A O 1
ATOM 712 N N . GLU A 1 87 ? 25.767 7.077 3.214 1.00 23.48 86 GLU A N 1
ATOM 713 C CA . GLU A 1 87 ? 25.122 5.870 2.670 1.00 26.76 86 GLU A CA 1
ATOM 714 C C . GLU A 1 87 ? 23.643 5.736 3.056 1.00 25.44 86 GLU A C 1
ATOM 715 O O . GLU A 1 87 ? 22.910 4.952 2.433 1.00 25.42 86 GLU A O 1
ATOM 721 N N . ALA A 1 88 ? 23.200 6.530 4.036 1.00 22.63 87 ALA A N 1
ATOM 722 C CA . ALA A 1 88 ? 21.826 6.478 4.542 1.00 20.79 87 ALA A CA 1
ATOM 723 C C . ALA A 1 88 ? 20.959 7.622 4.037 1.00 21.58 87 ALA A C 1
ATOM 724 O O . ALA A 1 88 ? 19.789 7.701 4.402 1.00 23.15 87 ALA A O 1
ATOM 726 N N . ARG A 1 89 ? 21.530 8.503 3.216 1.00 21.64 88 ARG A N 1
ATOM 727 C CA . ARG A 1 89 ? 20.776 9.621 2.644 1.00 19.83 88 ARG A CA 1
ATOM 728 C C . ARG A 1 89 ? 19.768 9.157 1.599 1.00 20.98 88 ARG A C 1
ATOM 729 O O . ARG A 1 89 ? 19.870 8.037 1.065 1.00 20.65 88 ARG A O 1
ATOM 737 N N . SER A 1 90 ? 18.784 10.013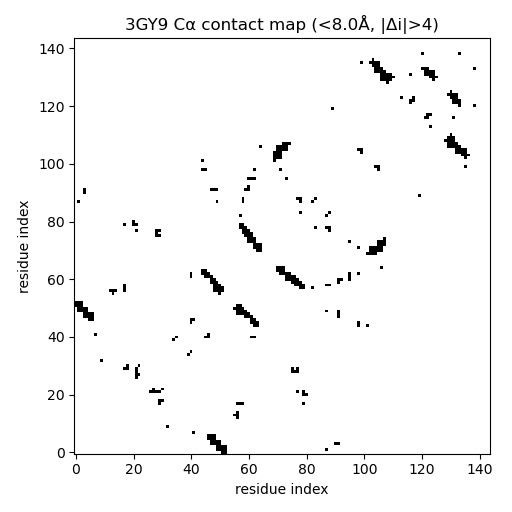 1.349 1.00 20.23 89 SER A N 1
ATOM 738 C CA . SER A 1 90 ? 17.789 9.835 0.283 1.00 20.67 89 SER A CA 1
ATOM 739 C C . SER A 1 90 ? 16.813 8.697 0.578 1.00 20.77 89 SER A C 1
ATOM 740 O O . SER A 1 90 ? 16.252 8.111 -0.360 1.00 22.00 89 SER A O 1
ATOM 743 N N . HIS A 1 91 ? 16.620 8.394 1.863 1.00 20.94 90 HIS A N 1
ATOM 744 C CA . HIS A 1 91 ? 15.693 7.340 2.313 1.00 21.24 90 HIS A CA 1
ATOM 745 C C . HIS A 1 91 ? 14.694 7.839 3.346 1.00 22.27 90 HIS A C 1
ATOM 746 O O . HIS A 1 91 ? 14.082 7.044 4.059 1.00 25.39 90 HIS A O 1
ATOM 753 N N . GLY A 1 92 ? 14.555 9.155 3.450 1.00 20.80 91 GLY A N 1
ATOM 754 C CA . GLY A 1 92 ? 13.553 9.769 4.315 1.00 20.81 91 GLY A CA 1
ATOM 755 C C . GLY A 1 92 ? 13.965 10.003 5.753 1.00 21.97 91 GLY A C 1
ATOM 756 O O . GLY A 1 92 ? 13.173 10.470 6.547 1.00 21.91 91 GLY A O 1
ATOM 757 N N . ILE A 1 93 ? 15.203 9.674 6.110 1.00 21.42 92 ILE A N 1
ATOM 758 C CA . ILE A 1 93 ? 15.658 9.856 7.497 1.00 21.34 92 ILE A CA 1
ATOM 759 C C . ILE A 1 93 ? 15.706 11.342 7.900 1.00 21.47 92 ILE A C 1
ATOM 760 O O . ILE A 1 93 ? 15.210 11.722 8.966 1.00 22.20 92 ILE A O 1
ATOM 765 N N . GLY A 1 94 ? 16.335 12.171 7.075 1.00 21.56 93 GLY A N 1
ATOM 766 C CA . GLY A 1 94 ? 16.432 13.589 7.391 1.00 20.53 93 GLY A CA 1
ATOM 767 C C . GLY A 1 94 ? 15.046 14.194 7.569 1.00 19.69 93 GLY A C 1
ATOM 768 O O . GLY A 1 94 ? 14.814 15.006 8.484 1.00 21.47 93 GLY A O 1
ATOM 769 N N . THR A 1 95 ? 14.123 13.844 6.687 1.00 19.36 94 THR A N 1
ATOM 770 C CA . THR A 1 95 ? 12.761 14.333 6.818 1.00 21.20 94 THR A CA 1
ATOM 771 C C . THR A 1 95 ? 12.142 13.931 8.148 1.00 21.27 94 THR A C 1
ATOM 772 O O . THR A 1 95 ? 11.573 14.775 8.829 1.00 21.71 94 THR A O 1
ATOM 776 N N . ALA A 1 96 ? 12.268 12.662 8.536 1.00 20.61 95 ALA A N 1
ATOM 777 C CA . ALA A 1 96 ? 11.670 12.201 9.785 1.00 21.51 95 ALA A CA 1
ATOM 778 C C . ALA A 1 96 ? 12.301 12.904 10.981 1.00 22.42 95 ALA A C 1
ATOM 779 O O . ALA A 1 96 ? 11.615 13.291 11.919 1.00 23.66 95 ALA A O 1
ATOM 781 N N . LEU A 1 97 ? 13.614 13.084 10.928 1.00 21.66 96 LEU A N 1
ATOM 782 C CA . LEU A 1 97 ? 14.327 13.785 11.981 1.00 21.95 96 LEU A CA 1
ATOM 783 C C . LEU A 1 97 ? 13.855 15.246 12.117 1.00 21.56 96 LEU A C 1
ATOM 784 O O . LEU A 1 97 ? 13.523 15.698 13.214 1.00 22.96 96 LEU A O 1
ATOM 789 N N . LEU A 1 98 ? 13.826 15.981 11.005 1.00 20.24 97 LEU A N 1
ATOM 790 C CA . LEU A 1 98 ? 13.387 17.372 11.048 1.00 21.42 97 LEU A CA 1
ATOM 791 C C . LEU A 1 98 ? 11.942 17.504 11.472 1.00 20.39 97 LEU A C 1
ATOM 792 O O . LEU A 1 98 ? 11.601 18.408 12.223 1.00 21.25 97 LEU A O 1
ATOM 797 N N . GLU A 1 99 ? 11.079 16.617 11.003 1.00 21.42 98 GLU A N 1
ATOM 798 C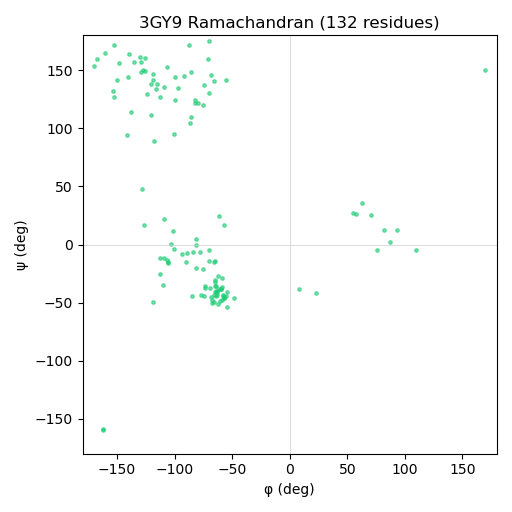 CA . GLU A 1 99 ? 9.652 16.690 11.381 1.00 20.94 98 GLU A CA 1
ATOM 799 C C . GLU A 1 99 ? 9.474 16.521 12.892 1.00 21.40 98 GLU A C 1
ATOM 800 O O . GLU A 1 99 ? 8.676 17.226 13.500 1.00 22.59 98 GLU A O 1
ATOM 806 N N . LYS A 1 100 ? 10.260 15.635 13.492 1.00 21.05 99 LYS A N 1
ATOM 807 C CA . LYS A 1 100 ? 10.233 15.445 14.937 1.00 21.19 99 LYS A CA 1
ATOM 808 C C . LYS A 1 100 ? 10.764 16.681 15.671 1.00 19.97 99 LYS A C 1
ATOM 809 O O . LYS A 1 100 ? 10.139 17.175 16.619 1.00 22.20 99 LYS A O 1
ATOM 815 N N . ILE A 1 101 ? 11.907 17.176 15.205 1.00 21.39 100 ILE A N 1
ATOM 816 C CA . ILE A 1 101 ? 12.514 18.374 15.773 1.00 21.04 100 ILE A CA 1
ATOM 817 C C . ILE A 1 101 ? 11.558 19.559 15.720 1.00 21.13 100 ILE A C 1
ATOM 818 O O . ILE A 1 101 ? 11.366 20.274 16.709 1.00 21.74 100 ILE A O 1
ATOM 831 N N . SER A 1 103 ? 8.244 19.742 15.274 1.00 20.49 102 SER A N 1
ATOM 832 C CA . SER A 1 103 ? 7.038 19.590 16.060 1.00 19.08 102 SER A CA 1
ATOM 833 C C . SER A 1 103 ? 7.303 19.816 17.557 1.00 20.32 102 SER A C 1
ATOM 834 O O . SER A 1 103 ? 6.516 20.494 18.245 1.00 21.75 102 SER A O 1
ATOM 837 N N . GLU A 1 104 ? 8.415 19.297 18.055 1.00 20.23 103 GLU A N 1
ATOM 838 C CA . GLU A 1 104 ? 8.724 19.474 19.462 1.00 20.26 103 GLU A CA 1
ATOM 839 C C . GLU A 1 104 ? 9.201 20.895 19.758 1.00 19.43 103 GLU A C 1
ATOM 840 O O . GLU A 1 104 ? 8.779 21.487 20.745 1.00 19.91 103 GLU A O 1
ATOM 846 N N . ALA A 1 105 ? 10.086 21.439 18.928 1.00 19.98 104 ALA A N 1
ATOM 847 C CA . ALA A 1 105 ? 10.678 22.721 19.215 1.00 19.47 104 ALA A CA 1
ATOM 848 C C . ALA A 1 105 ? 9.657 23.835 19.205 1.00 17.94 104 ALA A C 1
ATOM 849 O O . ALA A 1 105 ? 9.791 24.812 19.942 1.00 18.83 104 ALA A O 1
ATOM 851 N N . PHE A 1 106 ? 8.643 23.701 18.362 1.00 18.99 105 PHE A N 1
ATOM 852 C CA . PHE A 1 106 ? 7.583 24.717 18.306 1.00 18.44 105 PHE A CA 1
ATOM 853 C C . PHE A 1 106 ? 6.675 24.727 19.545 1.00 18.61 105 PHE A C 1
ATOM 854 O O . PHE A 1 106 ? 5.814 25.587 19.666 1.00 19.94 105 PHE A O 1
ATOM 862 N N . LEU A 1 107 ? 6.866 23.789 20.473 1.00 18.98 106 LEU A N 1
ATOM 863 C CA . LEU A 1 107 ? 6.191 23.870 21.770 1.00 19.62 106 LEU A CA 1
ATOM 864 C C . LEU A 1 107 ? 6.839 24.918 22.661 1.00 18.63 106 LEU A C 1
ATOM 865 O O . LEU A 1 107 ? 6.201 25.404 23.592 1.00 19.82 106 LEU A O 1
ATOM 870 N N . THR A 1 108 ? 8.092 25.251 22.364 1.00 19.48 107 THR A N 1
ATOM 871 C CA . THR A 1 108 ? 8.882 26.195 23.157 1.00 20.28 107 THR A CA 1
ATOM 872 C C . THR A 1 108 ? 9.144 27.515 22.439 1.00 19.41 107 THR A C 1
ATOM 873 O O . THR A 1 108 ? 9.144 28.549 23.095 1.00 20.13 107 THR A O 1
ATOM 877 N N . TYR A 1 109 ? 9.320 27.478 21.112 1.00 19.53 108 TYR A N 1
ATOM 878 C CA . TYR A 1 109 ? 9.788 28.618 20.318 1.00 18.80 108 TYR A CA 1
ATOM 879 C C . TYR A 1 109 ? 8.745 29.034 19.284 1.00 19.20 108 TYR A C 1
ATOM 880 O O . TYR A 1 109 ? 7.981 28.211 18.788 1.00 20.81 108 TYR A O 1
ATOM 889 N N . ASP A 1 110 ? 8.698 30.332 19.013 1.00 18.61 109 ASP A N 1
ATOM 890 C CA . ASP A 1 110 ? 7.774 30.887 18.032 1.00 20.02 109 ASP A CA 1
ATOM 891 C C . ASP A 1 110 ? 8.414 30.998 16.653 1.00 19.89 109 ASP A C 1
ATOM 892 O O . ASP A 1 110 ? 7.725 31.291 15.671 1.00 21.45 109 ASP A O 1
ATOM 897 N N . ARG A 1 111 ? 9.720 30.753 16.588 1.00 20.32 110 ARG A N 1
ATOM 898 C CA . ARG A 1 111 ? 10.463 30.799 15.344 1.00 19.98 110 ARG A CA 1
ATOM 899 C C . ARG A 1 111 ? 11.612 29.825 15.431 1.00 19.58 110 ARG A C 1
ATOM 900 O O . ARG A 1 111 ? 12.203 29.692 16.497 1.00 19.39 110 ARG A O 1
ATOM 908 N N . LEU A 1 112 ? 11.917 29.125 14.339 1.00 18.87 111 LEU A N 1
ATOM 909 C CA . LEU A 1 112 ? 13.112 28.270 14.264 1.00 19.56 111 LEU A CA 1
ATOM 910 C C . LEU A 1 112 ? 14.013 28.727 13.144 1.00 19.52 111 LEU A C 1
ATOM 911 O O . LEU A 1 112 ? 13.538 29.080 12.064 1.00 20.65 111 LEU A O 1
ATOM 916 N N . VAL A 1 113 ? 15.314 28.736 13.432 1.00 19.44 112 VAL A N 1
ATOM 917 C CA . VAL A 1 113 ? 16.313 29.166 12.473 1.00 19.30 112 VAL A CA 1
ATOM 918 C C . VAL A 1 113 ? 17.423 28.143 12.379 1.00 20.84 112 VAL A C 1
ATOM 919 O O . VAL A 1 113 ? 17.601 27.332 13.269 1.00 20.30 112 VAL A O 1
ATOM 923 N N . LEU A 1 114 ? 18.182 28.206 11.295 1.00 20.01 113 LEU A N 1
ATOM 924 C CA . LEU A 1 114 ? 19.318 27.294 11.107 1.00 19.86 113 LEU A CA 1
ATOM 925 C C . LEU A 1 114 ? 20.274 27.882 10.080 1.00 19.83 113 LEU A C 1
ATOM 926 O O . LEU A 1 114 ? 19.922 28.795 9.328 1.00 20.00 113 LEU A O 1
ATOM 931 N N . TYR A 1 115 ? 21.480 27.314 10.069 1.00 20.70 114 TYR A N 1
ATOM 932 C CA . TYR A 1 115 ? 22.501 27.670 9.091 1.00 21.17 114 TYR A CA 1
ATOM 933 C C . TYR A 1 115 ? 22.878 26.432 8.301 1.00 22.63 114 TYR A C 1
ATOM 934 O O . TYR A 1 115 ? 23.471 25.511 8.849 1.00 24.20 114 TYR A O 1
ATOM 943 N N . SER A 1 116 ? 22.526 26.407 7.014 1.00 25.21 115 SER A N 1
ATOM 944 C CA . SER A 1 116 ? 22.919 25.318 6.128 1.00 25.09 115 SER A CA 1
ATOM 945 C C . SER A 1 116 ? 23.349 25.876 4.791 1.00 28.65 115 SER A C 1
ATOM 946 O O . SER A 1 116 ? 22.532 26.439 4.066 1.00 28.28 115 SER A O 1
ATOM 949 N N . GLU A 1 117 ? 24.629 25.715 4.470 1.00 30.58 116 GLU A N 1
ATOM 950 C CA . GLU A 1 117 ? 25.148 26.148 3.179 1.00 33.65 116 GLU A CA 1
ATOM 951 C C . GLU A 1 117 ? 24.870 25.145 2.069 1.00 33.10 116 GLU A C 1
ATOM 952 O O . GLU A 1 117 ? 24.900 25.507 0.895 1.00 34.44 116 GLU A O 1
ATOM 958 N N . GLN A 1 118 ? 24.601 23.897 2.426 1.00 32.74 117 GLN A N 1
ATOM 959 C CA . GLN A 1 118 ? 24.592 22.818 1.434 1.00 35.63 117 GLN A CA 1
ATOM 960 C C . GLN A 1 118 ? 23.222 22.196 1.169 1.00 35.38 117 GLN A C 1
ATOM 961 O O . GLN A 1 118 ? 23.075 21.467 0.187 1.00 40.10 117 GLN A O 1
ATOM 964 N N . ALA A 1 119 ? 22.215 22.482 1.987 1.00 30.82 118 ALA A N 1
ATOM 965 C CA . ALA A 1 119 ? 20.959 21.751 1.852 1.00 31.15 118 ALA A CA 1
ATOM 966 C C . ALA A 1 119 ? 19.716 22.639 1.741 1.00 29.49 118 ALA A C 1
ATOM 967 O O . ALA A 1 119 ? 18.703 22.394 2.398 1.00 29.33 118 ALA A O 1
ATOM 969 N N . ASP A 1 120 ? 19.776 23.649 0.876 1.00 26.70 119 ASP A N 1
ATOM 970 C CA . ASP A 1 120 ? 18.647 24.563 0.710 1.00 25.16 119 ASP A CA 1
ATOM 971 C C . ASP A 1 120 ? 17.360 23.860 0.243 1.00 24.48 119 ASP A C 1
ATOM 972 O O . ASP A 1 120 ? 16.299 24.082 0.826 1.00 24.48 119 ASP A O 1
ATOM 977 N N . PRO A 1 121 ? 17.436 23.024 -0.804 1.00 26.43 120 PRO A N 1
ATOM 978 C CA . PRO A 1 121 ? 16.238 22.319 -1.279 1.00 25.75 120 PRO A CA 1
ATOM 979 C C . PRO A 1 121 ? 15.529 21.501 -0.185 1.00 23.60 120 PRO A C 1
ATOM 980 O O . PRO A 1 121 ? 14.298 21.554 -0.083 1.00 25.15 120 PRO A O 1
ATOM 984 N N . PHE A 1 122 ? 16.315 20.775 0.603 1.00 25.99 121 PHE A N 1
ATOM 985 C CA . PHE A 1 122 ? 15.784 20.010 1.734 1.00 24.15 121 PHE A CA 1
ATOM 986 C C . PHE A 1 122 ? 14.986 20.917 2.669 1.00 23.60 121 PHE A C 1
ATOM 987 O O . PHE A 1 122 ? 13.819 20.639 2.975 1.00 24.05 121 PHE A O 1
ATOM 995 N N . TYR A 1 123 ? 15.608 22.008 3.114 1.00 22.87 122 TYR A N 1
ATOM 996 C CA . TYR A 1 123 ? 14.952 22.892 4.089 1.00 23.30 122 TYR A CA 1
ATOM 997 C C . TYR A 1 123 ? 13.760 23.648 3.507 1.00 23.74 122 TYR A C 1
ATOM 998 O O . TYR A 1 123 ? 12.747 23.818 4.186 1.00 23.54 122 TYR A O 1
ATOM 1007 N N . GLN A 1 124 ? 13.850 24.072 2.253 1.00 23.22 123 GLN A N 1
ATOM 1008 C CA . GLN A 1 124 ? 12.689 24.703 1.640 1.00 24.40 123 GLN A CA 1
ATOM 1009 C C . GLN A 1 124 ? 11.531 23.731 1.500 1.00 23.91 123 GLN A C 1
ATOM 1010 O O . GLN A 1 124 ? 10.386 24.123 1.696 1.00 22.60 123 GLN A O 1
ATOM 1016 N N . GLY A 1 125 ? 11.827 22.461 1.213 1.00 25.15 124 GLY A N 1
ATOM 1017 C CA . GLY A 1 125 ? 10.781 21.435 1.115 1.00 22.89 124 GLY A CA 1
ATOM 1018 C C . GLY A 1 125 ? 10.032 21.232 2.421 1.00 23.82 124 GLY A C 1
ATOM 1019 O O . GLY A 1 125 ? 8.869 20.832 2.434 1.00 26.23 124 GLY A O 1
ATOM 1020 N N . LEU A 1 126 ? 10.698 21.517 3.528 1.00 21.49 125 LEU A N 1
ATOM 1021 C CA . LEU A 1 126 ? 10.081 21.450 4.844 1.00 22.36 125 LEU A CA 1
ATOM 1022 C C . LEU A 1 126 ? 9.307 22.723 5.244 1.00 22.39 125 LEU A C 1
ATOM 1023 O O . LEU A 1 126 ? 8.674 22.762 6.307 1.00 23.76 125 LEU A O 1
ATOM 1028 N N . GLY A 1 127 ? 9.406 23.766 4.426 1.00 22.19 126 GLY A N 1
ATOM 1029 C CA . GLY A 1 127 ? 8.670 25.004 4.657 1.00 21.68 126 GLY A CA 1
ATOM 1030 C C . GLY A 1 127 ? 9.523 26.186 5.080 1.00 20.25 126 GLY A C 1
ATOM 1031 O O . GLY A 1 127 ? 9.002 27.294 5.206 1.00 22.12 126 GLY A O 1
ATOM 1032 N N . PHE A 1 128 ? 10.826 25.968 5.298 1.00 20.39 127 PHE A N 1
ATOM 1033 C CA . PHE A 1 128 ? 11.720 27.073 5.688 1.00 20.79 127 PHE A CA 1
ATOM 1034 C C . PHE A 1 128 ? 11.924 28.079 4.566 1.00 20.89 127 PHE A C 1
ATOM 1035 O O . PHE A 1 128 ? 11.959 27.736 3.382 1.00 22.80 127 PHE A O 1
ATOM 1043 N N . GLN A 1 129 ? 12.067 29.334 4.974 1.00 20.29 128 GLN A N 1
ATOM 1044 C CA A GLN A 1 129 ? 12.346 30.430 4.061 0.50 20.16 128 GLN A CA 1
ATOM 1045 C CA B GLN A 1 129 ? 12.338 30.423 4.059 0.50 19.86 128 GLN A CA 1
ATOM 1046 C C . GLN A 1 129 ? 13.836 30.712 4.043 1.00 19.32 128 GLN A C 1
ATOM 1047 O O . GLN A 1 129 ? 14.463 30.847 5.094 1.00 20.12 128 GLN A O 1
ATOM 1058 N N . LEU A 1 130 ? 14.399 30.793 2.847 1.00 18.55 129 LEU A N 1
ATOM 1059 C CA . LEU A 1 130 ? 15.781 31.205 2.667 1.00 17.64 129 LEU A CA 1
ATOM 1060 C C . LEU A 1 130 ? 15.946 32.694 2.990 1.00 18.29 129 LEU A C 1
ATOM 1061 O O . LEU A 1 130 ? 15.197 33.541 2.484 1.00 19.97 129 LEU A O 1
ATOM 1066 N N . VAL A 1 131 ? 16.933 33.002 3.824 1.00 19.64 130 VAL A N 1
ATOM 1067 C CA . VAL A 1 131 ? 17.255 34.382 4.180 1.00 21.52 130 VAL A CA 1
ATOM 1068 C C . VAL A 1 131 ? 18.733 34.664 3.998 1.00 23.95 130 VAL A C 1
ATOM 1069 O O . VAL A 1 131 ? 19.553 33.744 3.992 1.00 23.00 130 VAL A O 1
ATOM 1073 N N . SER A 1 132 ? 19.059 35.942 3.821 1.00 28.21 131 SER A N 1
ATOM 1074 C CA . SER A 1 132 ? 20.437 36.352 3.649 1.00 33.51 131 SER A CA 1
ATOM 1075 C C . SER A 1 132 ? 20.912 36.892 4.980 1.00 36.49 131 SER A C 1
ATOM 1076 O O . SER A 1 132 ? 20.677 38.063 5.298 1.00 37.07 131 SER A O 1
ATOM 1079 N N . GLY A 1 133 ? 21.551 36.013 5.755 1.00 39.77 132 GLY A N 1
ATOM 1080 C CA . GLY A 1 133 ? 22.116 36.355 7.060 1.00 40.52 132 GLY A CA 1
ATOM 1081 C C . GLY A 1 133 ? 23.520 35.796 7.274 1.00 39.62 132 GLY A C 1
ATOM 1082 O O . GLY A 1 133 ? 23.937 34.820 6.646 1.00 39.08 132 GLY A O 1
ATOM 1083 N N . GLU A 1 134 ? 24.245 36.440 8.176 1.00 38.33 133 GLU A N 1
ATOM 1084 C CA . GLU A 1 134 ? 25.600 36.047 8.528 1.00 37.15 133 GLU A CA 1
ATOM 1085 C C . GLU A 1 134 ? 25.572 34.787 9.378 1.00 35.47 133 GLU A C 1
ATOM 1086 O O . GLU A 1 134 ? 26.455 33.934 9.271 1.00 36.11 133 GLU A O 1
ATOM 1092 N N . LYS A 1 135 ? 24.554 34.688 10.226 1.00 32.20 134 LYS A N 1
ATOM 1093 C CA . LYS A 1 135 ? 24.465 33.621 11.208 1.00 30.96 134 LYS A CA 1
ATOM 1094 C C . LYS A 1 135 ? 23.371 32.602 10.900 1.00 28.42 134 LYS A C 1
ATOM 1095 O O . LYS A 1 135 ? 23.308 31.560 11.562 1.00 30.78 134 LYS A O 1
ATOM 1097 N N . ILE A 1 136 ? 22.495 32.925 9.942 1.00 25.84 135 ILE A N 1
ATOM 1098 C CA A ILE A 1 136 ? 21.407 32.012 9.582 0.50 25.81 135 ILE A CA 1
ATOM 1099 C CA B ILE A 1 136 ? 21.303 32.126 9.610 0.50 26.51 135 ILE A CA 1
ATOM 1100 C C . ILE A 1 136 ? 21.132 32.051 8.089 1.00 23.87 135 ILE A C 1
ATOM 1101 O O . ILE A 1 136 ? 21.331 33.058 7.415 1.00 24.73 135 ILE A O 1
ATOM 1110 N N . THR A 1 137 ? 20.714 30.896 7.576 1.00 22.32 136 THR A N 1
ATOM 1111 C CA . THR A 1 137 ? 20.343 30.760 6.173 1.00 21.66 136 THR A CA 1
ATOM 1112 C C . THR A 1 137 ? 18.842 30.497 6.008 1.00 20.55 136 THR A C 1
ATOM 1113 O O . THR A 1 137 ? 18.274 30.827 4.958 1.00 19.34 136 THR A O 1
ATOM 1117 N N . HIS A 1 138 ? 18.191 29.928 7.018 1.00 19.89 137 HIS A N 1
ATOM 1118 C CA . HIS A 1 138 ? 16.789 29.512 6.883 1.00 19.99 137 HIS A CA 1
ATOM 1119 C C . HIS A 1 138 ? 16.004 29.804 8.146 1.00 21.07 137 HIS A C 1
ATOM 1120 O O . HIS A 1 138 ? 16.536 29.684 9.246 1.00 20.75 137 HIS A O 1
ATOM 1127 N N . THR A 1 139 ? 14.742 30.187 7.976 1.00 19.52 138 THR A N 1
ATOM 1128 C CA A THR A 1 139 ? 13.882 30.552 9.097 0.50 20.26 138 THR A CA 1
ATOM 1129 C CA B THR A 1 139 ? 13.882 30.522 9.106 0.50 20.74 138 THR A CA 1
ATOM 1130 C C . THR A 1 139 ? 12.452 30.048 8.876 1.00 20.94 138 THR A C 1
ATOM 1131 O O . THR A 1 139 ? 12.004 29.893 7.738 1.00 20.45 138 THR A O 1
ATOM 1138 N N . LEU A 1 140 ? 11.725 29.829 9.965 1.00 19.49 139 LEU A N 1
ATOM 1139 C CA . LEU A 1 140 ? 10.327 29.406 9.870 1.00 20.09 139 LEU A CA 1
ATOM 1140 C C . LEU A 1 140 ? 9.570 29.869 11.102 1.00 20.46 139 LEU A C 1
ATOM 1141 O O . LEU A 1 140 ? 9.988 29.556 12.213 1.00 20.37 139 LEU A O 1
ATOM 1146 N N . ASP A 1 141 ? 8.462 30.575 10.902 1.00 20.40 140 ASP A N 1
ATOM 1147 C CA . ASP A 1 141 ? 7.605 31.014 12.009 1.00 21.29 140 ASP A CA 1
ATOM 1148 C C . ASP A 1 141 ? 6.594 29.935 12.385 1.00 21.82 140 ASP A C 1
ATOM 1149 O O . ASP A 1 141 ? 6.101 29.215 11.524 1.00 21.84 140 ASP A O 1
ATOM 1154 N N . LYS A 1 142 ? 6.225 29.883 13.662 1.00 20.30 141 LYS A N 1
ATOM 1155 C CA . LYS A 1 142 ? 5.262 28.887 14.126 1.00 20.76 141 LYS A CA 1
ATOM 1156 C C . LYS A 1 142 ? 3.925 29.030 13.412 1.00 21.32 141 LYS A C 1
ATOM 1157 O O . LYS A 1 142 ? 3.290 28.039 13.089 1.00 23.45 141 LYS A O 1
ATOM 1163 N N . THR A 1 143 ? 3.506 30.263 13.164 1.00 23.60 142 THR A N 1
ATOM 1164 C CA . THR A 1 143 ? 2.229 30.489 12.491 1.00 23.58 142 THR A CA 1
ATOM 1165 C C . THR A 1 143 ? 2.231 29.837 11.108 1.00 25.33 142 THR A C 1
ATOM 1166 O O . THR A 1 143 ? 1.235 29.249 10.701 1.00 26.76 142 THR A O 1
ATOM 1170 N N . ALA A 1 144 ? 3.363 29.886 10.408 1.00 24.17 143 ALA A N 1
ATOM 1171 C CA . ALA A 1 144 ? 3.486 29.230 9.111 1.00 24.86 143 ALA A CA 1
ATOM 1172 C C . ALA A 1 144 ? 3.451 27.712 9.270 1.00 27.57 143 ALA A C 1
ATOM 1173 O O . ALA A 1 144 ? 2.767 27.010 8.524 1.00 29.72 143 ALA A O 1
ATOM 1175 N N . PHE A 1 145 ? 4.190 27.218 10.253 1.00 24.51 144 PHE A N 1
ATOM 1176 C CA . PHE A 1 145 ? 4.195 25.797 10.580 1.00 25.48 144 PHE A CA 1
ATOM 1177 C C . PHE A 1 145 ? 2.777 25.318 10.898 1.00 26.91 144 PHE A C 1
ATOM 1178 O O . PHE A 1 145 ? 2.361 24.251 10.433 1.00 31.94 144 PHE A O 1
ATOM 1186 N N . ALA A 1 146 ? 2.052 26.100 11.693 1.00 27.23 145 ALA A N 1
ATOM 1187 C CA . ALA A 1 146 ? 0.695 25.746 12.125 1.00 30.15 145 ALA A CA 1
ATOM 1188 C C . ALA A 1 146 ? -0.251 25.706 10.937 1.00 34.01 145 ALA A C 1
ATOM 1189 O O . ALA A 1 146 ? -1.095 24.818 10.853 1.00 33.68 145 ALA A O 1
ATOM 1191 N N . ASP A 1 147 ? -0.113 26.669 10.028 1.00 37.19 146 ASP A N 1
ATOM 1192 C CA . ASP A 1 147 ? -0.947 26.717 8.823 1.00 41.60 146 ASP A CA 1
ATOM 1193 C C . ASP A 1 147 ? -0.781 25.439 8.002 1.00 45.53 146 ASP A C 1
ATOM 1194 O O . ASP A 1 147 ? -1.750 24.920 7.439 1.00 46.13 146 ASP A O 1
ATOM 1196 N N . SER A 1 148 ? 0.442 24.919 7.970 1.00 49.11 147 SER A N 1
ATOM 1197 C CA . SER A 1 148 ? 0.726 23.646 7.310 1.00 53.55 147 SER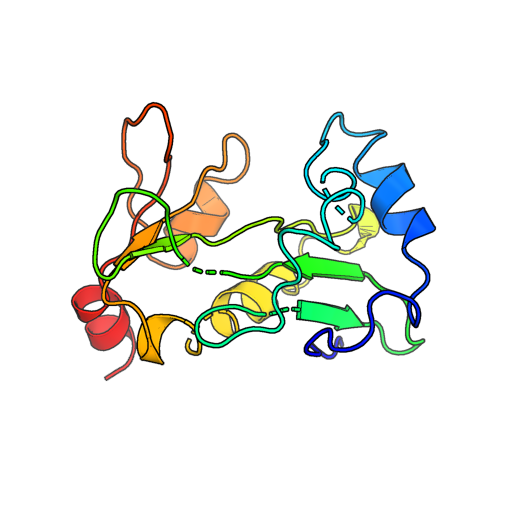 A CA 1
ATOM 1198 C C . SER A 1 148 ? 0.382 22.421 8.175 1.00 55.63 147 SER A C 1
ATOM 1199 O O . SER A 1 148 ? 0.581 21.285 7.739 1.00 56.23 147 SER A O 1
ATOM 1202 N N . ASN A 1 149 ? -0.116 22.654 9.392 1.00 57.67 148 ASN A N 1
ATOM 1203 C CA . ASN A 1 149 ? -0.462 21.583 10.335 1.00 58.23 148 ASN A CA 1
ATOM 1204 C C . ASN A 1 149 ? -1.944 21.563 10.717 1.00 60.15 148 ASN A C 1
ATOM 1205 O O . ASN A 1 149 ? -2.579 20.511 10.676 1.00 60.95 148 ASN A O 1
ATOM 1210 N N . ARG A 1 150 ? -2.482 22.721 11.097 1.00 61.89 149 ARG A N 1
ATOM 1211 C CA . ARG A 1 150 ? -3.889 22.844 11.502 1.00 63.11 149 ARG A CA 1
ATOM 1212 C C . ARG A 1 150 ? -4.834 22.764 10.297 1.00 64.06 149 ARG A C 1
ATOM 1213 O O . ARG A 1 150 ? -6.016 22.432 10.443 1.00 64.39 149 ARG A O 1
#

Radius of gyration: 14.72 Å; Cα contacts (8 Å, |Δi|>4): 240; chains: 1; bounding box: 40×40×31 Å

Solvent-accessible surface area: 8480 Å² total

Nearest PDB structures (foldseek):
  3gy9-assembly1_A  TM=1.007E+00  e=1.025E-28  Exiguobacterium sibiricum 255-15
  7ypv-assembly1_B  TM=7.814E-01  e=1.522E-04  Streptomyces lavendulae subsp. lavendulae
  7ypu-assembly1_A  TM=7.812E-01  e=1.952E-04  Streptomyces lavendulae subsp. lavendulae
  2a4n-assembly1_A  TM=6.811E-01  e=5.987E-04  Enterococcus faecium
  4v36-assembly1_A  TM=5.006E-01  e=1.347E-01  Bacillus licheniformis

B-factor: mean 25.34, std 8.52, range [8.64, 68.36]

CATH classification: 3.40.630.30